Protein AF-A0A351V876-F1 (afdb_monomer_lite)

pLDDT: mean 76.21, std 14.32, range [41.44, 94.12]

Foldseek 3Di:
DP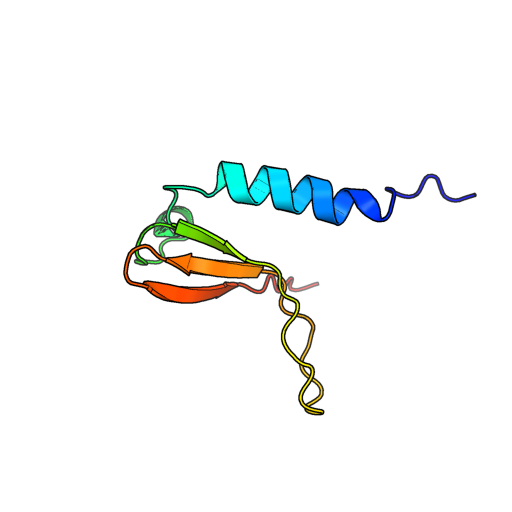PDDDPCVVVVVQVVVQVVQDQPDCVVVVDPDAGFHGKDDQPDPCPPDPDDRFPTWTQHPVRDIDTDDDDDDD

Secondary structure (DSSP, 8-state):
------TTHHHHHHHHHHHHHTT--GGGGT---PPEEEEEP------SS-PPPPSEEEEETTS-EEEE------

Seq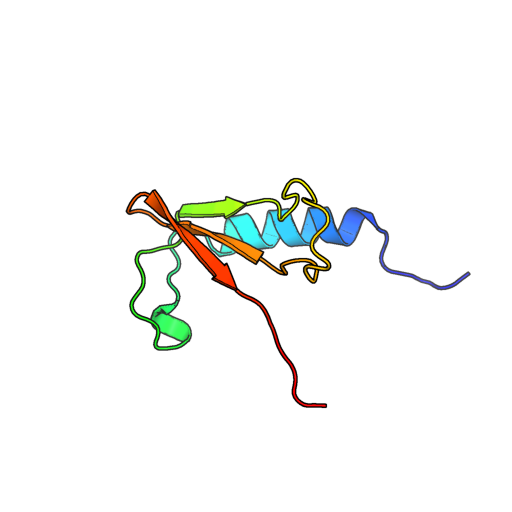uence (74 aa):
MSEGIAYQNKDILFKILGQAYKEKSFAAYGIDLPPIRELLPTVLPKIAANEKSIDNLFLLEDGTYAIVDYESVY

Structure (mmCIF, N/CA/C/O backbone):
data_AF-A0A351V876-F1
#
_entry.id   AF-A0A351V876-F1
#
loop_
_atom_site.group_PDB
_atom_site.id
_atom_site.type_symbol
_atom_site.label_atom_id
_atom_site.label_alt_id
_atom_site.label_comp_id
_atom_site.label_asym_id
_atom_site.label_entity_id
_atom_site.label_seq_id
_atom_site.pdbx_PDB_ins_code
_atom_site.Cartn_x
_atom_site.Cartn_y
_atom_site.Cartn_z
_atom_site.occupancy
_atom_site.B_iso_or_equiv
_atom_site.auth_seq_id
_atom_site.auth_comp_id
_atom_site.auth_asym_id
_atom_site.auth_atom_id
_atom_site.pdbx_PDB_model_num
ATOM 1 N N . MET A 1 1 ? 23.996 22.565 13.037 1.00 41.44 1 MET A N 1
ATOM 2 C CA . MET A 1 1 ? 22.816 21.714 13.277 1.00 41.44 1 MET A CA 1
ATOM 3 C C . MET A 1 1 ? 22.026 21.746 11.992 1.00 41.44 1 MET A C 1
ATOM 5 O O . MET A 1 1 ? 21.596 22.826 11.618 1.00 41.44 1 MET A O 1
ATOM 9 N N . SER A 1 2 ? 21.982 20.652 11.237 1.00 49.19 2 SER A N 1
ATOM 10 C CA . SER A 1 2 ? 21.130 20.592 10.049 1.00 49.19 2 SER A CA 1
ATOM 11 C C . SER A 1 2 ? 19.689 20.830 10.500 1.00 49.19 2 SER A C 1
ATOM 13 O O . SER A 1 2 ? 19.229 20.160 11.423 1.00 49.19 2 SER A O 1
ATOM 15 N N . GLU A 1 3 ? 19.005 21.800 9.890 1.00 56.34 3 GLU A N 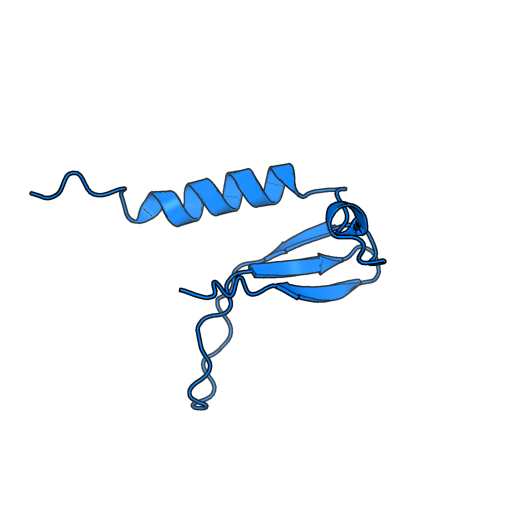1
ATOM 16 C CA . GLU A 1 3 ? 17.552 22.009 9.984 1.00 56.34 3 GLU A CA 1
ATOM 17 C C . GLU A 1 3 ? 16.835 20.816 9.330 1.00 56.34 3 GLU A C 1
ATOM 19 O O . GLU A 1 3 ? 16.240 20.896 8.260 1.00 56.34 3 GLU A O 1
ATOM 24 N N . GLY A 1 4 ? 17.017 19.643 9.929 1.00 57.78 4 GLY A N 1
ATOM 25 C CA . GLY A 1 4 ? 16.562 18.370 9.417 1.00 57.78 4 GLY A CA 1
ATOM 26 C C . GLY A 1 4 ? 15.161 18.101 9.924 1.00 57.78 4 GLY A C 1
ATOM 27 O O . GLY A 1 4 ? 14.943 18.044 11.132 1.00 57.78 4 GLY A O 1
ATOM 28 N N . ILE A 1 5 ? 14.236 17.929 8.981 1.00 58.25 5 ILE A N 1
ATOM 29 C CA . ILE A 1 5 ? 12.966 17.207 9.128 1.00 58.25 5 ILE A CA 1
ATOM 30 C C . ILE A 1 5 ? 13.080 16.205 10.289 1.00 58.25 5 ILE A C 1
ATOM 32 O O . ILE A 1 5 ? 13.873 15.263 10.228 1.00 58.25 5 ILE A O 1
ATOM 36 N N . ALA A 1 6 ? 12.335 16.447 11.373 1.00 63.69 6 ALA A N 1
ATOM 37 C CA . ALA A 1 6 ? 12.392 15.610 12.566 1.00 63.69 6 ALA A CA 1
ATOM 38 C C . ALA A 1 6 ? 12.044 14.158 12.208 1.00 63.69 6 ALA A C 1
ATOM 40 O O . ALA A 1 6 ? 11.182 13.922 11.367 1.00 63.69 6 ALA A O 1
ATOM 41 N N . TYR A 1 7 ? 12.656 13.177 12.877 1.00 58.84 7 TYR A N 1
ATOM 42 C CA . TYR A 1 7 ? 12.397 11.746 12.635 1.00 58.84 7 TYR A CA 1
ATOM 43 C C . TYR A 1 7 ? 10.895 11.387 12.679 1.00 58.84 7 TYR A C 1
ATOM 45 O O . TYR A 1 7 ? 10.410 10.587 11.884 1.00 58.84 7 TYR A O 1
ATOM 53 N N . GLN A 1 8 ? 10.142 12.076 13.544 1.00 61.34 8 GLN A N 1
ATOM 54 C CA . GLN A 1 8 ? 8.685 11.962 13.695 1.00 61.34 8 GLN A CA 1
ATOM 55 C C . GLN A 1 8 ? 7.894 12.367 12.437 1.00 61.34 8 GLN A C 1
ATOM 57 O O . GLN A 1 8 ? 6.734 11.987 12.288 1.00 61.34 8 GLN A O 1
ATOM 62 N N . ASN A 1 9 ? 8.492 13.121 11.507 1.00 66.88 9 ASN A N 1
ATOM 63 C CA . ASN A 1 9 ? 7.823 13.522 10.271 1.00 66.88 9 ASN A CA 1
ATOM 64 C C . ASN A 1 9 ? 7.456 12.316 9.409 1.00 66.88 9 ASN A C 1
ATOM 66 O O . ASN A 1 9 ? 6.466 12.396 8.689 1.00 66.88 9 ASN A O 1
ATOM 70 N N . LYS A 1 10 ? 8.194 11.199 9.499 1.00 66.81 10 LYS A N 1
ATOM 71 C CA . LYS A 1 10 ? 7.823 9.968 8.794 1.00 66.81 10 LYS A CA 1
ATOM 72 C C . LYS A 1 10 ? 6.494 9.422 9.317 1.00 66.81 10 LYS A C 1
ATOM 74 O O . LYS A 1 10 ? 5.613 9.134 8.517 1.00 66.81 10 LYS A O 1
ATOM 79 N N . ASP A 1 11 ? 6.316 9.364 10.633 1.00 67.50 11 ASP A N 1
ATOM 80 C CA . ASP A 1 11 ? 5.075 8.881 11.250 1.00 67.50 11 ASP A CA 1
ATOM 81 C C . ASP A 1 11 ? 3.897 9.824 10.979 1.00 67.50 11 ASP A C 1
ATOM 83 O O . ASP A 1 11 ? 2.777 9.379 10.729 1.00 67.50 11 ASP A O 1
ATOM 87 N N . ILE A 1 12 ? 4.145 11.138 10.992 1.00 73.88 12 ILE A N 1
ATOM 88 C CA . ILE A 1 12 ? 3.140 12.154 10.650 1.00 73.88 12 ILE A CA 1
ATOM 89 C C . ILE A 1 12 ? 2.726 12.019 9.181 1.00 73.88 12 ILE A C 1
ATOM 91 O O . ILE A 1 12 ? 1.532 11.980 8.886 1.00 73.88 12 ILE A O 1
ATOM 95 N N . LEU A 1 13 ? 3.692 11.895 8.268 1.00 74.12 13 LEU A N 1
ATOM 96 C CA . LEU A 1 13 ? 3.441 11.693 6.843 1.00 74.12 13 LEU A CA 1
ATOM 97 C C . LEU A 1 13 ? 2.655 10.402 6.601 1.00 74.12 13 LEU A C 1
ATOM 99 O O . LEU A 1 13 ? 1.649 10.438 5.902 1.00 74.12 13 LEU A O 1
ATOM 103 N N . PHE A 1 14 ? 3.051 9.289 7.225 1.00 73.06 14 PHE A N 1
ATOM 104 C CA . PHE A 1 14 ? 2.337 8.014 7.117 1.00 73.06 14 PHE A CA 1
ATOM 105 C C . PHE A 1 14 ? 0.895 8.111 7.617 1.00 73.06 14 PHE A C 1
ATOM 107 O O . PHE A 1 14 ? -0.010 7.598 6.965 1.00 73.06 14 PHE A 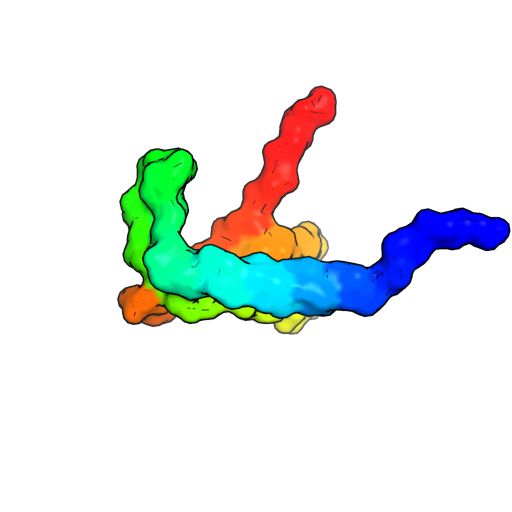O 1
ATOM 114 N N . LYS A 1 15 ? 0.648 8.808 8.734 1.00 76.12 15 LYS A N 1
ATOM 115 C CA . LYS A 1 15 ? -0.715 9.036 9.240 1.00 76.12 15 LYS A CA 1
ATOM 116 C C . LYS A 1 15 ? -1.566 9.839 8.259 1.00 76.12 15 LYS A C 1
ATOM 118 O O . LYS A 1 15 ? -2.714 9.474 8.017 1.00 76.12 15 LYS A O 1
ATOM 123 N N . ILE A 1 16 ? -1.012 10.911 7.693 1.00 82.00 16 ILE A N 1
ATOM 124 C CA . ILE A 1 16 ? -1.715 11.760 6.721 1.00 82.00 16 ILE A CA 1
ATOM 125 C C . ILE A 1 16 ? -1.992 10.978 5.431 1.00 82.00 16 ILE A C 1
ATOM 127 O O . ILE A 1 16 ? -3.117 10.982 4.938 1.00 82.00 16 ILE A O 1
ATOM 131 N N . LEU A 1 17 ? -0.992 10.265 4.909 1.00 76.69 17 LEU A N 1
ATOM 132 C CA . LEU A 1 17 ? -1.120 9.450 3.701 1.00 76.69 17 LEU A CA 1
ATOM 133 C C . LEU A 1 17 ? -2.108 8.297 3.890 1.00 76.69 17 LEU A C 1
ATOM 135 O O . LEU A 1 17 ? -2.957 8.084 3.032 1.00 76.69 17 LEU A O 1
ATOM 139 N N . GLY A 1 18 ? -2.062 7.595 5.023 1.00 78.06 18 GLY A N 1
ATOM 140 C CA . GLY A 1 18 ? -3.004 6.519 5.329 1.00 78.06 18 GLY A CA 1
ATOM 141 C C . GLY A 1 18 ? -4.457 6.997 5.350 1.00 78.06 18 GLY A C 1
ATOM 142 O O . GLY A 1 18 ? -5.340 6.296 4.862 1.00 78.06 18 GLY A O 1
ATOM 143 N N . GLN A 1 19 ? -4.709 8.218 5.833 1.00 80.06 19 GLN A N 1
ATOM 144 C CA . GLN A 1 19 ? -6.032 8.840 5.731 1.00 80.06 19 GLN A CA 1
ATOM 145 C C . GLN A 1 19 ? -6.388 9.232 4.293 1.00 80.06 19 GLN A C 1
ATOM 147 O O . GLN A 1 19 ? -7.522 9.019 3.873 1.00 80.06 19 GLN A O 1
ATOM 152 N N . ALA A 1 20 ? -5.440 9.786 3.536 1.00 82.06 20 ALA A N 1
ATOM 153 C CA . ALA A 1 20 ? -5.671 10.237 2.165 1.00 82.06 20 ALA A CA 1
ATOM 154 C C . ALA A 1 20 ? -5.931 9.084 1.177 1.00 82.06 20 ALA A C 1
ATOM 156 O O . ALA A 1 20 ? -6.669 9.268 0.207 1.00 82.06 20 ALA A O 1
ATOM 157 N N . TYR A 1 21 ? -5.333 7.913 1.416 1.00 82.56 21 TYR A N 1
ATOM 158 C CA . TYR A 1 21 ? -5.467 6.736 0.555 1.00 82.56 21 TYR A CA 1
ATOM 159 C C . TYR A 1 21 ? -6.712 5.899 0.822 1.00 82.56 21 TYR A C 1
ATOM 161 O O . TYR A 1 21 ? -7.072 5.084 -0.023 1.00 82.56 21 TYR A O 1
ATOM 169 N N . LYS A 1 22 ? -7.387 6.092 1.956 1.00 78.06 22 LYS A N 1
ATOM 170 C CA . LYS A 1 22 ? -8.609 5.352 2.265 1.00 78.06 22 LYS A CA 1
ATOM 171 C C . LYS A 1 22 ? -9.648 5.559 1.154 1.00 78.06 22 LYS A C 1
ATOM 173 O O . LYS A 1 22 ? -9.868 6.692 0.725 1.00 78.06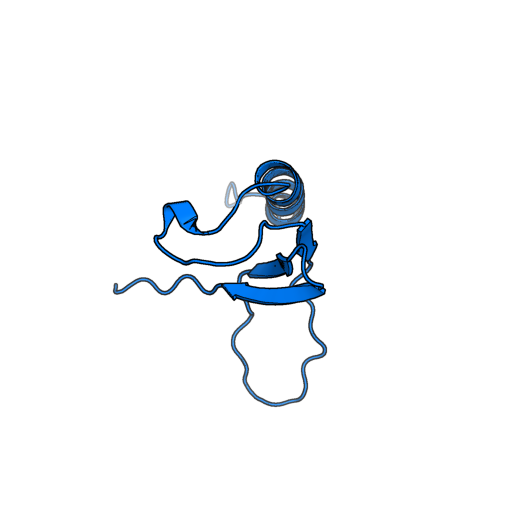 22 LYS A O 1
ATOM 178 N N . GLU A 1 23 ? -10.248 4.466 0.677 1.00 81.69 23 GLU A N 1
ATOM 179 C CA . GLU A 1 23 ? -11.245 4.451 -0.414 1.00 81.69 23 GLU A CA 1
ATOM 180 C C . GLU A 1 23 ? -10.699 4.915 -1.786 1.00 81.69 23 GLU A C 1
ATOM 182 O O . GLU A 1 23 ? -11.459 5.091 -2.741 1.00 81.69 23 GLU A O 1
ATOM 187 N N . LYS A 1 24 ? -9.380 5.117 -1.927 1.00 88.62 24 LYS A N 1
ATOM 188 C CA . LYS A 1 24 ? -8.722 5.332 -3.227 1.00 88.62 24 LYS A CA 1
ATOM 189 C C . LYS A 1 24 ? -8.349 4.001 -3.858 1.00 88.62 24 LYS A C 1
ATOM 191 O O . LYS A 1 24 ? -8.277 2.989 -3.177 1.00 88.62 24 LYS A O 1
ATOM 196 N N . SER A 1 25 ? -8.067 3.998 -5.155 1.00 88.31 25 SER A N 1
ATOM 197 C CA . SER A 1 25 ? -7.515 2.827 -5.838 1.00 88.31 25 SER A CA 1
ATOM 198 C C . SER A 1 25 ? -6.285 3.201 -6.654 1.00 88.31 25 SER A C 1
ATOM 200 O O . SER A 1 25 ? -6.034 4.374 -6.948 1.00 88.31 25 SER A O 1
ATOM 202 N N . PHE A 1 26 ? -5.538 2.181 -7.068 1.00 89.38 26 PHE A N 1
ATOM 203 C CA . PHE A 1 26 ? -4.398 2.333 -7.968 1.00 89.38 26 PHE A CA 1
ATOM 204 C C . PHE A 1 26 ? -4.801 2.581 -9.433 1.00 89.38 26 PHE A C 1
ATOM 206 O O . PHE A 1 26 ? -3.930 2.688 -10.295 1.00 89.38 26 PHE A O 1
ATOM 213 N N . ALA A 1 27 ? -6.093 2.775 -9.725 1.00 89.62 27 ALA A N 1
ATOM 214 C CA . ALA A 1 27 ? -6.574 3.090 -11.070 1.00 89.62 27 ALA A CA 1
ATOM 215 C C . ALA A 1 27 ? -5.978 4.394 -11.628 1.00 89.62 27 ALA A C 1
ATOM 217 O O . ALA A 1 27 ? -5.812 4.520 -12.839 1.00 89.62 27 ALA A O 1
ATOM 218 N N . ALA A 1 28 ? -5.580 5.338 -10.764 1.00 85.06 28 ALA A N 1
ATOM 219 C CA . ALA A 1 28 ? -4.844 6.540 -11.170 1.00 85.06 28 ALA A CA 1
ATOM 220 C C . ALA A 1 28 ? -3.493 6.225 -11.847 1.00 85.06 28 ALA A C 1
ATOM 222 O O . ALA A 1 28 ? -2.998 7.027 -12.635 1.00 85.06 28 ALA A O 1
ATOM 223 N N . TYR A 1 29 ? -2.925 5.050 -11.567 1.00 84.62 29 TYR A N 1
ATOM 224 C CA . TYR A 1 29 ? -1.713 4.517 -12.190 1.00 84.62 29 TYR A CA 1
ATOM 225 C C . TYR A 1 29 ? -2.015 3.509 -13.314 1.00 84.62 29 TYR A C 1
ATOM 227 O O . TYR A 1 29 ? -1.098 2.885 -13.837 1.00 84.62 29 TYR A O 1
ATOM 235 N N . GLY A 1 30 ? -3.287 3.324 -13.689 1.00 90.00 30 GLY A N 1
ATOM 236 C CA . GLY A 1 30 ? -3.712 2.335 -14.685 1.00 90.00 30 GLY A CA 1
ATOM 237 C C . GLY A 1 30 ? -3.687 0.888 -14.184 1.00 90.00 30 GLY A C 1
ATOM 238 O O . GLY A 1 30 ? -3.740 -0.031 -14.998 1.00 90.00 30 GLY A O 1
ATOM 239 N N . ILE A 1 31 ? -3.596 0.674 -12.867 1.00 90.56 31 ILE A N 1
ATOM 240 C CA . ILE A 1 31 ? -3.558 -0.657 -12.259 1.00 90.56 31 ILE A CA 1
ATOM 241 C C . ILE A 1 31 ? -4.954 -0.999 -11.729 1.00 90.56 31 ILE A C 1
ATOM 243 O O . ILE A 1 31 ? -5.499 -0.280 -10.889 1.00 90.56 31 ILE A O 1
ATOM 247 N N . ASP A 1 32 ? -5.518 -2.102 -12.216 1.00 92.19 32 ASP A N 1
ATOM 248 C CA . ASP A 1 32 ? -6.825 -2.607 -11.792 1.00 92.19 32 ASP A CA 1
ATOM 249 C C . ASP A 1 32 ? -6.682 -3.456 -10.520 1.00 92.19 32 ASP A C 1
ATOM 251 O O . ASP A 1 32 ? -6.511 -4.673 -10.569 1.00 92.19 32 ASP A O 1
ATOM 255 N N . LEU A 1 33 ? -6.663 -2.775 -9.373 1.00 91.44 33 LEU A N 1
ATOM 256 C CA . LEU A 1 33 ? -6.683 -3.383 -8.044 1.00 91.44 33 LEU A CA 1
ATOM 257 C C . LEU A 1 33 ? -7.912 -2.903 -7.263 1.00 91.44 33 LEU A C 1
ATOM 259 O O . LEU A 1 33 ? -8.351 -1.760 -7.457 1.00 91.44 33 LEU A O 1
ATOM 263 N N . PRO A 1 34 ? -8.421 -3.724 -6.327 1.00 93.25 34 PRO A N 1
ATOM 264 C CA . PRO A 1 34 ? -9.444 -3.288 -5.388 1.00 93.25 34 PRO A CA 1
ATOM 265 C C . PRO A 1 34 ? -9.021 -2.024 -4.619 1.00 93.25 34 PRO A C 1
ATOM 267 O O . PRO A 1 34 ? -7.822 -1.754 -4.473 1.00 93.25 34 PRO A O 1
ATOM 270 N N . PRO A 1 35 ? -9.982 -1.238 -4.105 1.00 93.44 35 PRO A N 1
ATOM 271 C CA . PRO A 1 35 ? -9.671 -0.043 -3.337 1.00 93.44 35 PRO A CA 1
ATOM 272 C C . PRO A 1 35 ? -8.786 -0.334 -2.120 1.00 93.44 35 PRO A C 1
ATOM 274 O O . PRO A 1 35 ? -8.808 -1.414 -1.524 1.00 93.44 35 PRO A O 1
ATOM 277 N N . ILE A 1 36 ? -8.008 0.673 -1.742 1.00 92.50 36 ILE A N 1
ATOM 278 C CA . ILE A 1 36 ? -7.149 0.673 -0.571 1.00 92.50 36 ILE A CA 1
ATOM 279 C C . ILE A 1 36 ? -8.037 0.801 0.661 1.00 92.50 36 ILE A C 1
ATOM 281 O O . ILE A 1 36 ? -8.707 1.815 0.889 1.00 92.50 36 ILE A O 1
ATOM 285 N N . ARG A 1 37 ? -7.983 -0.233 1.494 1.00 91.06 37 ARG A N 1
ATOM 286 C CA . ARG A 1 37 ? -8.627 -0.260 2.800 1.00 91.06 37 ARG A CA 1
ATOM 287 C C . ARG A 1 37 ? -7.761 0.423 3.855 1.00 91.06 37 ARG A C 1
ATOM 289 O O . ARG A 1 37 ? -8.286 1.191 4.659 1.00 91.06 37 ARG A O 1
ATOM 296 N N . GLU A 1 38 ? -6.458 0.137 3.868 1.00 89.62 38 GLU A N 1
ATOM 297 C CA . GLU A 1 38 ? -5.533 0.643 4.889 1.00 89.62 38 GLU A CA 1
ATOM 298 C C . GLU A 1 38 ? -4.073 0.670 4.401 1.00 89.62 38 GLU A C 1
ATOM 300 O O . GLU A 1 38 ? -3.630 -0.243 3.707 1.00 89.62 38 GLU A O 1
ATOM 305 N N . LEU A 1 39 ? -3.313 1.701 4.797 1.00 87.38 39 LEU A N 1
ATOM 306 C CA . LEU A 1 39 ? -1.849 1.739 4.686 1.00 87.38 39 LEU A CA 1
ATOM 307 C C . LEU A 1 39 ? -1.240 1.179 5.976 1.00 87.38 39 LEU A C 1
ATOM 309 O O . LEU A 1 39 ? -1.458 1.728 7.057 1.00 87.38 39 LEU A O 1
ATOM 313 N N . LEU A 1 40 ? -0.464 0.110 5.854 1.00 86.06 40 LEU A N 1
ATOM 314 C CA . LEU A 1 40 ? 0.126 -0.619 6.967 1.00 86.06 40 LEU A CA 1
ATOM 315 C C . LEU A 1 40 ? 1.589 -0.210 7.213 1.00 86.06 40 LEU A C 1
ATOM 317 O O . LEU A 1 40 ? 2.297 0.186 6.281 1.00 86.06 40 LEU A O 1
ATOM 321 N N . PRO A 1 41 ? 2.087 -0.345 8.456 1.00 78.50 41 PRO A N 1
ATOM 322 C CA . PRO A 1 41 ? 3.505 -0.178 8.753 1.00 78.50 41 PRO A CA 1
ATOM 323 C C . PRO A 1 41 ? 4.363 -1.192 7.988 1.00 78.50 41 PRO A C 1
ATOM 325 O O . PRO A 1 41 ? 4.062 -2.383 7.974 1.00 78.50 41 PRO A O 1
ATOM 328 N N . THR A 1 42 ? 5.498 -0.756 7.441 1.00 73.44 42 THR A N 1
ATOM 329 C CA . THR A 1 42 ? 6.437 -1.622 6.701 1.00 73.44 42 THR A CA 1
ATOM 330 C C . THR A 1 42 ? 7.439 -2.356 7.603 1.00 73.44 42 THR A C 1
ATOM 332 O O . THR A 1 42 ? 8.528 -2.743 7.180 1.00 73.44 42 THR A O 1
ATOM 335 N N . VAL A 1 43 ? 7.084 -2.574 8.875 1.00 68.62 43 VAL A N 1
ATOM 336 C CA . VAL A 1 43 ? 7.929 -3.277 9.853 1.00 68.62 43 VAL A CA 1
ATOM 337 C C . VAL A 1 43 ? 7.671 -4.780 9.755 1.00 68.62 43 VAL A C 1
ATOM 339 O O . VAL A 1 43 ? 6.974 -5.363 10.584 1.00 68.62 43 VAL A O 1
ATOM 342 N N . LEU A 1 44 ? 8.219 -5.416 8.720 1.00 66.94 44 LEU A N 1
ATOM 343 C CA . LEU A 1 44 ? 8.208 -6.873 8.606 1.00 66.94 44 LEU A CA 1
ATOM 344 C C . LEU A 1 44 ? 9.362 -7.481 9.420 1.00 66.94 44 LEU A C 1
ATOM 346 O O . LEU A 1 44 ? 10.435 -6.872 9.521 1.00 66.94 44 LEU A O 1
ATOM 350 N N . PRO A 1 45 ? 9.175 -8.669 10.025 1.00 60.50 45 PRO A N 1
ATOM 351 C CA . PRO A 1 45 ? 10.264 -9.364 10.694 1.00 60.50 45 PRO A CA 1
ATOM 352 C C . PRO A 1 45 ? 11.384 -9.613 9.683 1.00 60.50 45 PRO A C 1
ATOM 354 O O . PRO A 1 45 ? 11.185 -10.308 8.691 1.00 60.50 45 PRO A O 1
ATOM 357 N N . LYS A 1 46 ? 12.561 -9.028 9.940 1.00 56.72 46 LYS A N 1
ATOM 358 C CA . LYS A 1 46 ? 13.772 -9.230 9.138 1.00 56.72 46 LYS A CA 1
ATOM 359 C C . LYS A 1 46 ? 14.219 -10.685 9.266 1.00 56.72 46 LYS A C 1
ATOM 361 O O . LYS A 1 46 ? 15.059 -11.014 10.101 1.00 56.72 46 LYS A O 1
ATOM 366 N N . ILE A 1 47 ? 13.648 -11.571 8.460 1.00 59.12 47 ILE A N 1
ATOM 367 C CA . ILE A 1 47 ? 14.302 -12.837 8.143 1.00 59.12 47 ILE A CA 1
ATOM 368 C C . ILE A 1 47 ? 15.581 -12.432 7.407 1.00 59.12 47 ILE A C 1
ATOM 370 O O . ILE A 1 47 ? 15.537 -11.544 6.566 1.00 59.12 47 ILE A O 1
ATOM 374 N N . ALA A 1 48 ? 16.726 -12.999 7.786 1.00 51.69 48 ALA A N 1
ATOM 375 C CA . ALA A 1 48 ? 18.078 -12.570 7.406 1.00 51.69 48 ALA A CA 1
ATOM 376 C C . ALA A 1 48 ? 18.432 -12.698 5.902 1.00 51.69 48 ALA A C 1
ATOM 378 O O . ALA A 1 48 ? 19.592 -12.902 5.548 1.00 51.69 48 ALA A O 1
ATOM 379 N N . ALA A 1 49 ? 17.450 -12.593 5.010 1.00 50.44 49 ALA A N 1
ATOM 380 C CA . ALA A 1 49 ? 17.653 -12.219 3.628 1.00 50.44 49 ALA A CA 1
ATOM 381 C C . ALA A 1 49 ? 17.818 -10.695 3.574 1.00 50.44 49 ALA A C 1
ATOM 383 O O . ALA A 1 49 ? 17.145 -9.946 4.274 1.00 50.44 49 ALA A O 1
ATOM 384 N N . ASN A 1 50 ? 18.768 -10.238 2.774 1.00 50.91 50 ASN A N 1
ATOM 385 C CA . ASN A 1 50 ? 19.151 -8.844 2.587 1.00 50.91 50 ASN A CA 1
ATOM 386 C C . ASN A 1 50 ? 18.061 -8.049 1.831 1.00 50.91 50 ASN A C 1
ATOM 388 O O . ASN A 1 50 ? 18.325 -7.490 0.769 1.00 50.91 50 ASN A O 1
ATOM 392 N N . GLU A 1 51 ? 16.817 -8.080 2.305 1.00 51.44 51 GLU A N 1
ATOM 393 C CA . GLU A 1 51 ? 15.694 -7.418 1.653 1.00 51.44 51 GLU A CA 1
ATOM 394 C C . GLU A 1 51 ? 15.741 -5.919 1.947 1.00 51.44 51 GLU A C 1
ATOM 396 O O . GLU A 1 51 ? 15.823 -5.474 3.099 1.00 51.44 51 GLU A O 1
ATOM 401 N N . LYS A 1 52 ? 15.739 -5.137 0.859 1.00 57.19 52 LYS A N 1
ATOM 402 C CA . LYS A 1 52 ? 15.547 -3.688 0.893 1.00 57.19 52 LYS A CA 1
ATOM 403 C C . LYS A 1 52 ? 14.307 -3.379 1.741 1.00 57.19 52 LYS A C 1
ATOM 405 O O . LYS A 1 52 ? 13.325 -4.114 1.718 1.00 57.19 52 LYS A O 1
ATOM 410 N N . SER A 1 53 ? 14.367 -2.285 2.498 1.00 65.94 53 SER A N 1
ATOM 411 C CA . SER A 1 53 ? 13.189 -1.774 3.204 1.00 65.94 53 SER A CA 1
ATOM 412 C C . SER A 1 53 ? 12.079 -1.528 2.187 1.00 65.94 53 SER A C 1
ATOM 414 O O . SER A 1 53 ? 12.292 -0.741 1.273 1.00 65.94 53 SER A O 1
ATOM 416 N N . ILE A 1 54 ? 10.923 -2.163 2.375 1.00 70.94 54 ILE A N 1
ATOM 417 C CA . ILE A 1 54 ? 9.717 -1.892 1.587 1.00 70.94 54 ILE A CA 1
ATOM 418 C C . ILE A 1 54 ? 9.264 -0.454 1.852 1.00 70.94 54 ILE A C 1
ATOM 420 O O . ILE A 1 54 ? 9.254 -0.012 3.013 1.00 70.94 54 ILE A O 1
ATOM 424 N N . ASP A 1 55 ? 8.863 0.258 0.800 1.00 74.25 55 ASP A N 1
ATOM 425 C CA . ASP A 1 55 ? 8.395 1.638 0.927 1.00 74.25 55 ASP A CA 1
ATOM 426 C C . ASP A 1 55 ? 6.979 1.699 1.505 1.00 74.25 55 ASP A C 1
ATOM 428 O O . ASP A 1 55 ? 6.757 2.398 2.497 1.00 74.25 55 ASP A O 1
ATOM 432 N N . ASN A 1 56 ? 6.022 0.955 0.929 1.00 83.62 56 ASN A N 1
ATOM 433 C CA . ASN A 1 56 ? 4.624 0.946 1.376 1.00 83.62 56 ASN A CA 1
ATOM 434 C C . ASN A 1 56 ? 3.971 -0.438 1.283 1.00 83.62 56 ASN A C 1
ATOM 436 O O . ASN A 1 56 ? 4.148 -1.162 0.304 1.00 83.62 56 ASN A O 1
ATOM 440 N N . LEU A 1 57 ? 3.145 -0.756 2.283 1.00 88.12 57 LEU A N 1
ATOM 441 C CA . LEU A 1 57 ? 2.318 -1.959 2.343 1.00 88.12 57 LEU A CA 1
ATOM 442 C C . LEU A 1 57 ? 0.847 -1.556 2.481 1.00 88.12 57 LEU A C 1
ATOM 444 O O . LEU A 1 57 ? 0.484 -0.887 3.443 1.00 88.12 57 LEU A O 1
ATOM 448 N N . PHE A 1 58 ? -0.006 -1.990 1.561 1.00 89.94 58 PHE A N 1
ATOM 449 C CA . PHE A 1 58 ? -1.435 -1.682 1.561 1.00 89.94 58 PHE A CA 1
ATOM 450 C C . PHE A 1 58 ? -2.271 -2.943 1.771 1.00 89.94 58 PHE A C 1
ATOM 452 O O . PHE A 1 58 ? -2.008 -3.975 1.155 1.00 89.94 58 PHE A O 1
ATOM 459 N N . LEU A 1 59 ? -3.300 -2.842 2.610 1.00 91.81 59 LEU A N 1
ATOM 460 C CA . LEU A 1 59 ? -4.408 -3.791 2.671 1.00 91.81 59 LEU A CA 1
ATOM 461 C C . LEU A 1 59 ? -5.499 -3.319 1.710 1.00 91.81 59 LEU A C 1
ATOM 463 O O . LEU A 1 59 ? -5.916 -2.158 1.769 1.00 91.81 59 LEU A O 1
ATOM 467 N N . LEU A 1 60 ? -5.972 -4.217 0.855 1.00 94.06 60 LEU A N 1
ATOM 468 C CA . LEU A 1 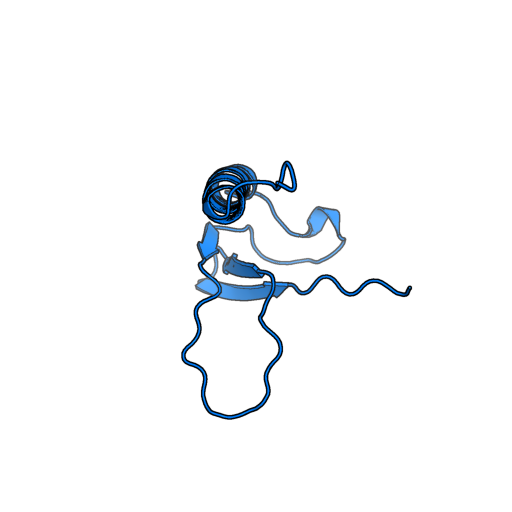60 ? -7.048 -3.949 -0.093 1.00 94.06 60 LEU A CA 1
ATOM 469 C C . LEU A 1 60 ? -8.401 -4.436 0.445 1.00 94.06 60 LEU A C 1
ATOM 471 O O . LEU A 1 60 ? -8.474 -5.204 1.409 1.00 94.06 60 LEU A O 1
ATOM 475 N N . GLU A 1 61 ? -9.495 -3.960 -0.147 1.00 93.19 61 GLU A N 1
ATOM 476 C CA . GLU A 1 61 ? -10.855 -4.300 0.300 1.00 93.19 61 GLU A CA 1
ATOM 477 C C . GLU A 1 61 ? -11.186 -5.796 0.222 1.00 93.19 61 GLU A C 1
ATOM 479 O O . GLU A 1 61 ? -11.935 -6.294 1.064 1.00 93.19 61 GLU A O 1
ATOM 484 N N . ASP A 1 62 ? -10.598 -6.523 -0.728 1.00 94.12 62 ASP A N 1
ATOM 485 C CA . ASP A 1 62 ? -10.776 -7.972 -0.892 1.00 94.12 62 ASP A CA 1
ATOM 486 C C . ASP A 1 62 ? -9.928 -8.815 0.084 1.00 94.12 62 ASP A C 1
ATOM 488 O O . ASP A 1 62 ? -9.997 -10.043 0.070 1.00 94.12 62 ASP A O 1
ATOM 492 N N . GLY A 1 63 ? -9.147 -8.167 0.954 1.00 93.44 63 GLY A N 1
ATOM 493 C CA . GLY A 1 63 ? -8.281 -8.818 1.936 1.00 93.44 63 GLY A CA 1
ATOM 494 C C . GLY A 1 63 ? -6.895 -9.196 1.410 1.00 93.44 63 GLY A C 1
ATOM 495 O O . GLY A 1 63 ? -6.114 -9.788 2.155 1.00 93.44 63 GLY A O 1
ATOM 496 N N . THR A 1 64 ? -6.570 -8.858 0.161 1.00 94.00 64 THR A N 1
ATOM 497 C CA . THR A 1 64 ? -5.223 -9.030 -0.393 1.00 94.00 64 THR A CA 1
ATOM 498 C C . THR A 1 64 ? -4.286 -7.892 0.025 1.00 94.00 64 THR A C 1
ATOM 500 O O . THR A 1 64 ? -4.713 -6.849 0.532 1.00 94.00 64 THR A O 1
ATOM 503 N N . TYR A 1 65 ? -2.983 -8.107 -0.168 1.00 91.56 65 TYR A N 1
ATOM 504 C CA . TYR A 1 65 ? -1.940 -7.136 0.154 1.00 91.56 65 TYR A CA 1
ATOM 505 C C . TYR A 1 65 ? -1.233 -6.657 -1.113 1.00 91.56 65 TYR A C 1
ATOM 507 O O . TYR A 1 65 ? -0.871 -7.470 -1.963 1.00 91.56 65 TYR A O 1
ATOM 515 N N . ALA A 1 66 ? -0.974 -5.352 -1.196 1.00 90.44 66 ALA A N 1
ATOM 516 C CA . ALA A 1 66 ? -0.159 -4.746 -2.244 1.00 90.44 66 ALA A CA 1
ATOM 517 C C . ALA A 1 66 ? 1.105 -4.113 -1.645 1.00 90.44 66 ALA A C 1
ATOM 519 O O . ALA A 1 66 ? 1.025 -3.305 -0.718 1.00 90.44 66 ALA A O 1
ATOM 520 N N . ILE A 1 67 ? 2.267 -4.472 -2.191 1.00 88.88 67 ILE A N 1
ATOM 521 C CA . ILE A 1 67 ? 3.553 -3.831 -1.895 1.00 88.88 67 ILE A CA 1
ATOM 522 C C . ILE A 1 67 ? 3.880 -2.887 -3.049 1.00 88.88 67 ILE A C 1
ATOM 524 O O . ILE A 1 67 ? 3.811 -3.290 -4.211 1.00 88.88 67 ILE A O 1
ATOM 528 N N . VAL A 1 68 ? 4.209 -1.638 -2.728 1.00 85.56 68 VAL A N 1
ATOM 529 C CA . VAL A 1 68 ? 4.551 -0.612 -3.718 1.00 85.56 68 VAL A CA 1
ATOM 530 C C . VAL A 1 68 ? 5.891 -0.001 -3.350 1.00 85.56 68 VAL A C 1
ATOM 532 O O . VAL A 1 68 ? 5.992 0.683 -2.328 1.00 85.56 68 VAL A O 1
ATOM 535 N N . ASP A 1 69 ? 6.872 -0.222 -4.220 1.00 84.00 69 ASP A N 1
ATOM 536 C CA . ASP A 1 69 ? 8.207 0.365 -4.140 1.00 84.00 69 ASP A CA 1
ATOM 537 C C . ASP A 1 69 ? 8.374 1.435 -5.223 1.00 84.00 69 ASP A C 1
ATOM 539 O O . ASP A 1 69 ? 7.964 1.250 -6.375 1.00 84.00 69 ASP A O 1
ATOM 543 N N . TYR A 1 70 ? 8.968 2.569 -4.852 1.00 74.38 70 TYR A N 1
ATOM 544 C CA . TYR A 1 70 ? 9.234 3.665 -5.777 1.00 74.38 70 TYR A CA 1
ATOM 545 C C . TYR A 1 70 ? 10.684 3.601 -6.246 1.00 74.38 70 TYR A C 1
ATOM 547 O O . TYR A 1 70 ? 11.594 4.105 -5.594 1.00 74.38 70 TYR A O 1
ATOM 555 N N . GLU A 1 71 ? 10.903 3.014 -7.417 1.00 75.00 71 GLU A N 1
ATOM 556 C CA . GLU A 1 71 ? 12.216 3.030 -8.059 1.00 75.00 71 GLU A CA 1
ATOM 557 C C . GLU A 1 71 ? 12.333 4.283 -8.945 1.00 75.00 71 GLU A C 1
ATOM 559 O O . GLU A 1 71 ? 11.496 4.530 -9.819 1.00 75.00 71 GLU A O 1
ATOM 564 N N . SER A 1 72 ? 13.372 5.092 -8.726 1.00 67.94 72 SER A N 1
ATOM 565 C CA . SER A 1 72 ? 13.750 6.167 -9.645 1.00 67.94 72 SER A CA 1
ATOM 566 C C . SER A 1 72 ? 14.931 5.721 -10.500 1.00 67.94 72 SER A C 1
ATOM 568 O O . SER A 1 72 ? 15.913 5.167 -10.007 1.00 67.94 72 SER A O 1
ATOM 570 N N . VAL A 1 73 ? 14.849 5.975 -11.806 1.00 61.66 73 VAL A N 1
ATOM 571 C CA . VAL A 1 73 ? 16.022 5.893 -12.678 1.00 61.66 73 VAL A CA 1
ATOM 572 C C . VAL A 1 73 ? 16.760 7.215 -12.493 1.00 61.66 73 VAL A C 1
ATOM 574 O O . VAL A 1 73 ? 16.226 8.258 -12.867 1.00 61.66 73 VAL A O 1
ATOM 577 N N . TYR A 1 74 ? 17.905 7.183 -11.812 1.00 51.44 74 TYR A N 1
ATOM 578 C CA . TYR A 1 74 ? 18.765 8.359 -11.658 1.00 51.44 74 TYR A CA 1
ATOM 579 C C . TYR A 1 74 ? 19.355 8.787 -13.005 1.00 51.44 74 TYR A C 1
ATOM 581 O O . TYR A 1 74 ? 19.788 7.885 -13.761 1.00 51.44 74 TYR A O 1
#

Radius of gyration: 14.51 Å; chains: 1; bounding box: 34×35×28 Å